Protein AF-A0A9P3N0S1-F1 (afdb_monomer_lite)

Sequence (90 aa):
MKYEWDRIAYCDAAEPWQLGFQDAATPMMQGIIDLHHDIMFFLVIIIIFVLWMLVRVLWHFHTKRNPIPERIVHGTTIEIIWRATVLKHL

Structure (mmCIF, N/CA/C/O backbone):
data_AF-A0A9P3N0S1-F1
#
_entry.id   AF-A0A9P3N0S1-F1
#
loop_
_atom_site.group_PDB
_atom_site.id
_atom_site.type_symbol
_atom_site.label_atom_id
_atom_site.label_alt_id
_atom_site.label_comp_id
_atom_site.label_asym_id
_atom_site.label_entity_id
_atom_site.label_seq_id
_atom_site.pdbx_PDB_ins_code
_atom_site.Cartn_x
_atom_site.Cartn_y
_atom_site.Cartn_z
_atom_site.occupancy
_atom_site.B_iso_or_equiv
_atom_site.auth_seq_id
_atom_site.auth_comp_id
_atom_site.auth_asym_id
_atom_site.auth_atom_id
_atom_site.pdbx_PDB_model_num
ATOM 1 N N . MET A 1 1 ? 25.004 -8.563 -55.429 1.00 46.47 1 MET A N 1
ATOM 2 C CA . MET A 1 1 ? 24.776 -7.372 -54.589 1.00 46.47 1 MET A CA 1
ATOM 3 C C . MET A 1 1 ? 23.300 -7.002 -54.695 1.00 46.47 1 MET A C 1
ATOM 5 O O . MET A 1 1 ? 22.934 -6.173 -55.512 1.00 46.47 1 MET A O 1
ATOM 9 N N . LYS A 1 2 ? 22.434 -7.734 -53.983 1.00 49.91 2 LYS A N 1
ATOM 10 C CA . LYS A 1 2 ? 21.022 -7.367 -53.818 1.00 49.91 2 LYS A CA 1
ATOM 11 C C . LYS A 1 2 ? 20.962 -6.605 -52.505 1.00 49.91 2 LYS A C 1
ATOM 13 O O . LYS A 1 2 ? 21.412 -7.127 -51.492 1.00 49.91 2 LYS A O 1
ATOM 18 N N . TYR A 1 3 ? 20.573 -5.346 -52.583 1.00 50.59 3 TYR A N 1
ATOM 19 C CA . TYR A 1 3 ? 20.708 -4.409 -51.488 1.00 50.59 3 TYR A CA 1
ATOM 20 C C . TYR A 1 3 ? 19.684 -4.710 -50.383 1.00 50.59 3 TYR A C 1
ATOM 22 O O . TYR A 1 3 ? 18.486 -4.729 -50.638 1.00 50.59 3 TYR A O 1
ATOM 30 N N . GLU A 1 4 ? 20.169 -4.976 -49.171 1.00 59.16 4 GLU A N 1
ATOM 31 C CA . GLU A 1 4 ? 19.393 -5.364 -47.983 1.00 59.16 4 GLU A CA 1
ATOM 32 C C . GLU A 1 4 ? 18.755 -4.155 -47.259 1.00 59.16 4 GLU A C 1
ATOM 34 O O . GLU A 1 4 ? 18.841 -4.047 -46.037 1.00 59.16 4 GLU A O 1
ATOM 39 N N . TRP A 1 5 ? 18.152 -3.210 -47.989 1.00 60.62 5 TRP A N 1
ATOM 40 C CA . TRP A 1 5 ? 17.669 -1.944 -47.405 1.00 60.62 5 TRP A CA 1
ATOM 41 C C . TRP A 1 5 ? 16.321 -2.034 -46.663 1.00 60.62 5 TRP A C 1
ATOM 43 O O . TRP A 1 5 ? 15.963 -1.087 -45.971 1.00 60.62 5 TRP A O 1
ATOM 53 N N . ASP A 1 6 ? 15.610 -3.165 -46.720 1.00 58.03 6 ASP A N 1
ATOM 54 C CA . ASP A 1 6 ? 14.237 -3.280 -46.190 1.00 58.03 6 ASP A CA 1
ATOM 55 C C . ASP A 1 6 ? 14.136 -3.952 -44.807 1.00 58.03 6 ASP A C 1
ATOM 57 O O . ASP A 1 6 ? 13.115 -4.548 -44.461 1.00 58.03 6 ASP A O 1
ATOM 61 N N . ARG A 1 7 ? 15.179 -3.879 -43.970 1.00 57.97 7 ARG A N 1
ATOM 62 C CA . ARG A 1 7 ? 15.057 -4.281 -42.558 1.00 57.97 7 ARG A CA 1
ATOM 63 C C . ARG A 1 7 ? 14.556 -3.106 -41.722 1.00 57.97 7 ARG A C 1
ATOM 65 O O . ARG A 1 7 ? 15.334 -2.427 -41.060 1.00 57.97 7 ARG A O 1
ATOM 72 N N . ILE A 1 8 ? 13.243 -2.882 -41.749 1.00 63.69 8 ILE A N 1
ATOM 73 C CA . ILE A 1 8 ? 12.555 -2.056 -40.751 1.00 63.69 8 ILE A CA 1
ATOM 74 C C . ILE A 1 8 ? 12.712 -2.774 -39.405 1.00 63.69 8 ILE A C 1
ATOM 76 O O . ILE A 1 8 ? 12.102 -3.818 -39.178 1.00 63.69 8 ILE A O 1
ATOM 80 N N . ALA A 1 9 ? 13.569 -2.256 -38.527 1.00 61.59 9 ALA A N 1
ATOM 81 C CA . ALA A 1 9 ? 13.566 -2.667 -37.132 1.00 61.59 9 ALA A CA 1
ATOM 82 C C . ALA A 1 9 ? 12.342 -2.020 -36.474 1.00 61.59 9 ALA A C 1
ATOM 84 O O . ALA A 1 9 ? 12.282 -0.798 -36.349 1.00 61.59 9 ALA A O 1
ATOM 85 N N . TYR A 1 10 ? 11.343 -2.824 -36.111 1.00 66.38 10 TYR A N 1
ATOM 86 C CA . TYR A 1 10 ? 10.240 -2.344 -35.286 1.00 66.38 10 TYR A CA 1
ATOM 87 C C . TYR A 1 10 ? 10.812 -2.011 -33.904 1.00 66.38 10 TYR A C 1
ATOM 89 O O . TYR A 1 10 ? 11.317 -2.896 -33.216 1.00 66.38 10 TYR A O 1
ATOM 97 N N . CYS A 1 11 ? 10.815 -0.728 -33.538 1.00 74.88 11 CYS A N 1
ATOM 98 C CA . CYS A 1 11 ? 11.095 -0.325 -32.164 1.00 74.88 11 CYS A CA 1
ATOM 99 C C . CYS A 1 11 ? 9.972 -0.835 -31.261 1.00 74.88 11 CYS A C 1
ATOM 101 O O . CYS A 1 11 ? 8.814 -0.853 -31.684 1.00 74.88 11 CYS A O 1
ATOM 103 N N . ASP A 1 12 ? 10.314 -1.199 -30.027 1.00 82.81 12 ASP A N 1
ATOM 104 C CA . ASP A 1 12 ? 9.300 -1.534 -29.034 1.00 82.81 12 ASP A CA 1
ATOM 105 C C . ASP A 1 12 ? 8.398 -0.315 -28.751 1.00 82.81 12 ASP A C 1
ATOM 107 O O . ASP A 1 12 ? 8.838 0.841 -28.838 1.00 82.81 12 ASP A O 1
ATOM 111 N N . ALA A 1 13 ? 7.119 -0.567 -28.485 1.00 87.75 13 ALA A N 1
ATOM 112 C CA . ALA A 1 13 ? 6.081 0.449 -28.362 1.00 87.75 13 ALA A CA 1
ATOM 113 C C . ALA A 1 13 ? 5.070 0.078 -27.271 1.00 87.75 13 ALA A C 1
ATOM 115 O O . ALA A 1 13 ? 5.008 -1.047 -26.795 1.00 87.75 13 ALA A O 1
ATOM 116 N N . ALA A 1 14 ? 4.291 1.061 -26.818 1.00 88.81 14 ALA A N 1
ATOM 117 C CA . ALA A 1 14 ? 3.297 0.820 -25.779 1.00 88.81 14 ALA A CA 1
ATOM 118 C C . ALA A 1 14 ? 2.123 0.006 -26.337 1.00 88.81 14 ALA A C 1
ATOM 120 O O . ALA A 1 14 ? 1.522 0.393 -27.342 1.00 88.81 14 ALA A O 1
ATOM 121 N N . GLU A 1 15 ? 1.771 -1.072 -25.644 1.00 89.50 15 GLU A N 1
ATOM 122 C CA . GLU A 1 15 ? 0.651 -1.937 -26.008 1.00 89.50 15 GLU A CA 1
ATOM 123 C C . GLU A 1 15 ? -0.642 -1.504 -25.287 1.00 89.50 15 GLU A C 1
ATOM 125 O O . GLU A 1 15 ? -0.601 -1.039 -24.137 1.00 89.50 15 GLU A O 1
ATOM 130 N N . PRO A 1 16 ? -1.826 -1.644 -25.916 1.00 94.06 16 PRO A N 1
ATOM 131 C CA . PRO A 1 16 ? -3.094 -1.348 -25.259 1.00 94.06 16 PRO A CA 1
ATOM 132 C C . PRO A 1 16 ? -3.248 -2.131 -23.944 1.00 94.06 16 PRO A C 1
ATOM 134 O O . PRO A 1 16 ? -3.144 -3.354 -23.930 1.00 94.06 16 PRO A O 1
ATOM 137 N N . TRP A 1 17 ? -3.561 -1.421 -22.852 1.00 94.44 17 TRP A N 1
ATOM 138 C CA . TRP A 1 17 ? -3.754 -1.975 -21.496 1.00 94.44 17 TRP A CA 1
ATOM 139 C C . TRP A 1 17 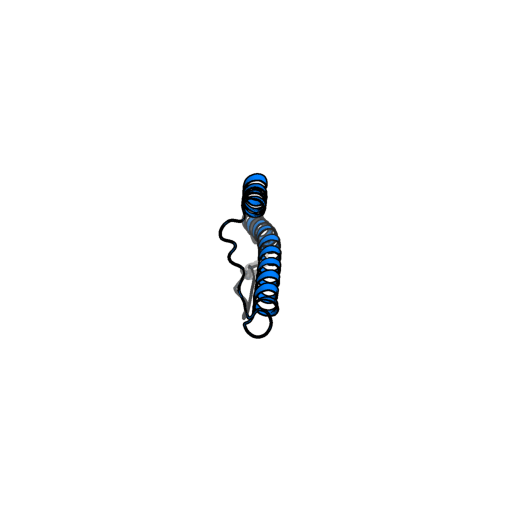? -2.504 -2.561 -20.819 1.00 94.44 17 TRP A C 1
ATOM 141 O O . TRP A 1 17 ? -2.626 -3.336 -19.870 1.00 94.44 17 TRP A O 1
ATOM 151 N N . GLN A 1 18 ? -1.303 -2.176 -21.252 1.00 94.19 18 GLN A N 1
ATOM 152 C CA . GLN A 1 18 ? -0.059 -2.589 -20.602 1.00 94.19 18 GLN A CA 1
ATOM 153 C C . GLN A 1 18 ? 0.035 -2.057 -19.157 1.00 94.19 18 GLN A C 1
ATOM 155 O O . GLN A 1 18 ? -0.147 -0.868 -18.901 1.00 94.19 18 GLN A O 1
ATOM 160 N N . LEU A 1 19 ? 0.326 -2.950 -18.205 1.00 91.50 19 LEU A N 1
ATOM 161 C CA . LEU A 1 19 ? 0.394 -2.650 -16.762 1.00 91.50 19 LEU A CA 1
ATOM 162 C C . LEU A 1 19 ? 1.827 -2.629 -16.199 1.00 91.50 19 LEU A C 1
ATOM 164 O O . LEU A 1 19 ? 2.013 -2.418 -15.003 1.00 91.50 19 LEU A O 1
ATOM 168 N N . GLY A 1 20 ? 2.830 -2.868 -17.043 1.00 93.00 20 GLY A N 1
ATOM 169 C CA . GLY A 1 20 ? 4.239 -2.949 -16.663 1.00 93.00 20 GLY A CA 1
ATOM 170 C C . GLY A 1 20 ? 5.144 -2.222 -17.652 1.00 93.00 20 GLY A C 1
ATOM 171 O O . GLY A 1 20 ? 4.676 -1.482 -18.516 1.00 93.00 20 GLY A O 1
ATOM 172 N N . PHE A 1 21 ? 6.449 -2.441 -17.520 1.00 93.44 21 PHE A N 1
ATOM 173 C CA . PHE A 1 21 ? 7.434 -1.883 -18.442 1.00 93.44 21 PHE A CA 1
ATOM 174 C C . PHE A 1 21 ? 7.404 -2.571 -19.815 1.00 93.44 21 PHE A C 1
ATOM 176 O O . PHE A 1 21 ? 6.879 -3.674 -19.960 1.00 93.44 21 PHE A O 1
ATOM 183 N N . GLN A 1 22 ? 7.960 -1.876 -20.806 1.00 92.38 22 GLN A N 1
ATOM 184 C CA . GLN A 1 22 ? 8.340 -2.418 -22.114 1.00 92.38 22 GLN A CA 1
ATOM 185 C C . GLN A 1 22 ? 9.561 -3.339 -22.005 1.00 92.38 22 GLN A C 1
ATOM 187 O O . GLN A 1 22 ? 10.231 -3.362 -20.962 1.00 92.38 22 GLN A O 1
ATOM 192 N N . ASP A 1 23 ? 9.867 -4.062 -23.083 1.00 90.25 23 ASP A N 1
ATOM 193 C CA . ASP A 1 23 ? 11.022 -4.948 -23.134 1.00 90.25 23 ASP A CA 1
ATOM 194 C C . ASP A 1 23 ? 12.321 -4.139 -23.004 1.00 90.25 23 ASP A C 1
ATOM 196 O O . ASP A 1 23 ? 12.524 -3.076 -23.602 1.00 90.25 23 ASP A O 1
ATOM 200 N N . ALA A 1 24 ? 13.240 -4.638 -22.178 1.00 92.56 24 ALA A N 1
ATOM 201 C CA . ALA A 1 24 ? 14.485 -3.939 -21.909 1.00 92.56 24 ALA A CA 1
ATOM 202 C C . ALA A 1 24 ? 15.410 -3.957 -23.136 1.00 92.56 24 ALA A C 1
ATOM 204 O O . ALA A 1 24 ? 16.089 -4.941 -23.417 1.00 92.56 24 ALA A O 1
ATOM 205 N N . ALA A 1 25 ? 15.527 -2.816 -23.817 1.00 91.31 25 ALA A N 1
ATOM 206 C CA . ALA A 1 25 ? 16.483 -2.641 -24.914 1.00 91.31 25 ALA A CA 1
ATOM 207 C C . ALA A 1 25 ? 17.940 -2.437 -24.441 1.00 91.31 25 ALA A C 1
ATOM 209 O O . ALA A 1 25 ? 18.865 -2.435 -25.254 1.00 91.31 25 ALA A O 1
ATOM 210 N N . THR A 1 26 ? 18.167 -2.219 -23.137 1.00 94.31 26 THR A N 1
ATOM 211 C CA . THR A 1 26 ? 19.498 -1.955 -22.563 1.00 94.31 26 THR A CA 1
ATOM 212 C C . THR A 1 26 ? 19.692 -2.655 -21.212 1.00 94.31 26 THR A C 1
ATOM 214 O O . THR A 1 26 ? 18.723 -2.818 -20.466 1.00 94.31 26 THR A O 1
ATOM 217 N N . PRO A 1 27 ? 20.943 -2.987 -20.823 1.00 95.19 27 PRO A N 1
ATOM 218 C CA . PRO A 1 27 ? 21.233 -3.555 -19.502 1.00 95.19 27 PRO A CA 1
ATOM 219 C C . PRO A 1 27 ? 20.812 -2.650 -18.336 1.00 95.19 27 PRO A C 1
ATOM 221 O O . PRO A 1 27 ? 20.469 -3.133 -17.263 1.00 95.19 27 PRO A O 1
ATOM 224 N N . MET A 1 28 ? 20.813 -1.329 -18.544 1.00 96.88 28 MET A N 1
ATOM 225 C CA . MET A 1 28 ? 20.362 -0.370 -17.534 1.00 96.88 28 MET A CA 1
ATOM 226 C C . MET A 1 28 ? 18.855 -0.479 -17.290 1.00 96.88 28 MET A C 1
ATOM 228 O O . MET A 1 28 ? 18.427 -0.466 -16.139 1.00 96.88 28 MET A O 1
ATOM 232 N N . MET A 1 29 ? 18.060 -0.635 -18.355 1.00 95.56 29 MET A N 1
ATOM 233 C CA . MET A 1 29 ? 16.619 -0.856 -18.224 1.00 95.56 29 MET A CA 1
ATOM 234 C C . MET A 1 29 ? 16.326 -2.180 -17.516 1.00 95.56 29 MET A C 1
ATOM 236 O O . MET A 1 29 ? 15.465 -2.211 -16.642 1.00 95.56 29 MET A O 1
ATOM 240 N N . GLN A 1 30 ? 17.088 -3.240 -17.812 1.00 96.69 30 GLN A N 1
ATOM 241 C CA . GLN A 1 30 ? 16.952 -4.508 -17.091 1.00 96.69 30 GLN A CA 1
ATOM 242 C C . GLN A 1 30 ? 17.171 -4.318 -15.582 1.00 96.69 30 GLN A C 1
ATOM 244 O O . GLN A 1 30 ? 16.336 -4.739 -14.790 1.00 96.69 30 GLN A O 1
ATOM 249 N N . GLY A 1 31 ? 18.218 -3.585 -15.185 1.00 97.56 31 GLY A N 1
ATOM 250 C CA . GLY A 1 31 ? 18.466 -3.282 -13.772 1.00 97.56 31 GLY A CA 1
ATOM 251 C C . GLY A 1 31 ? 17.343 -2.481 -13.096 1.00 97.56 31 GLY A C 1
ATOM 252 O O . GLY A 1 31 ? 17.058 -2.701 -11.921 1.00 97.56 31 GLY A O 1
ATOM 253 N N . ILE A 1 32 ? 16.670 -1.582 -13.823 1.00 97.75 32 ILE A N 1
ATOM 254 C CA . ILE A 1 32 ? 15.498 -0.849 -13.311 1.00 97.75 32 ILE A CA 1
ATOM 255 C C . ILE A 1 32 ? 14.313 -1.795 -13.105 1.00 97.75 32 ILE A C 1
ATOM 257 O O . ILE A 1 32 ? 13.637 -1.713 -12.079 1.00 97.75 32 ILE A O 1
ATOM 261 N N . ILE A 1 33 ? 14.059 -2.686 -14.065 1.00 97.25 33 ILE A N 1
ATOM 262 C CA . ILE A 1 33 ? 12.972 -3.665 -13.985 1.00 97.25 33 ILE A CA 1
ATOM 263 C C . ILE A 1 33 ? 13.203 -4.619 -12.809 1.00 97.25 33 ILE A C 1
ATOM 265 O O . ILE A 1 33 ? 12.266 -4.871 -12.051 1.00 97.25 33 ILE A O 1
ATOM 269 N N . ASP A 1 34 ? 14.428 -5.107 -12.618 1.00 97.38 34 ASP A N 1
ATOM 270 C CA . ASP A 1 34 ? 14.774 -6.006 -11.512 1.00 97.38 34 ASP A CA 1
ATOM 271 C C . ASP A 1 34 ? 14.564 -5.308 -10.156 1.00 97.38 34 ASP A C 1
ATOM 273 O O . ASP A 1 34 ? 13.834 -5.81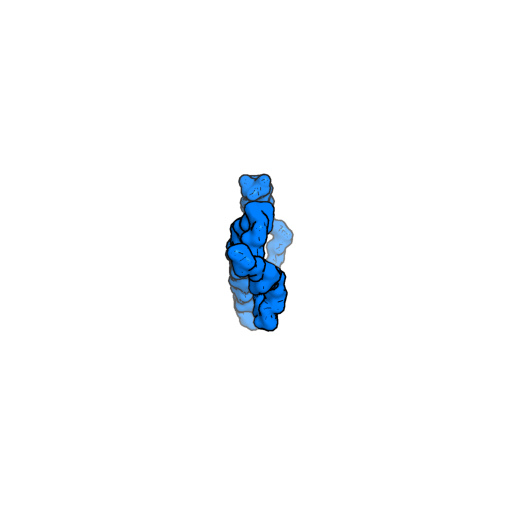0 -9.300 1.00 97.38 34 ASP A O 1
ATOM 277 N N . LEU A 1 35 ? 15.082 -4.081 -10.005 1.00 97.50 35 LEU A N 1
ATOM 278 C CA . LEU A 1 35 ? 14.883 -3.269 -8.800 1.00 97.50 35 LEU A CA 1
ATOM 279 C C . LEU A 1 35 ? 13.397 -3.006 -8.515 1.00 97.50 35 LEU A C 1
ATOM 281 O O . LEU A 1 35 ? 12.956 -3.065 -7.366 1.00 97.50 35 LEU A O 1
ATOM 285 N N . HIS A 1 36 ? 12.619 -2.697 -9.553 1.00 97.31 36 HIS A N 1
ATOM 286 C CA . HIS A 1 36 ? 11.183 -2.488 -9.423 1.00 97.31 36 HIS A CA 1
ATOM 287 C C . HIS A 1 36 ? 10.484 -3.743 -8.894 1.00 97.31 36 HIS A C 1
ATOM 289 O O . HIS A 1 36 ? 9.673 -3.630 -7.977 1.00 97.31 36 HIS A O 1
ATOM 295 N N . HIS A 1 37 ? 10.788 -4.926 -9.434 1.00 96.38 37 HIS A N 1
ATOM 296 C CA . HIS A 1 37 ? 10.167 -6.171 -8.977 1.00 96.38 37 HIS A CA 1
ATOM 297 C C . HIS A 1 37 ? 10.506 -6.482 -7.518 1.00 96.38 37 HIS A C 1
ATOM 299 O O . HIS A 1 37 ? 9.601 -6.829 -6.754 1.00 96.38 37 HIS A O 1
ATOM 305 N N . ASP A 1 38 ? 11.760 -6.276 -7.111 1.00 96.19 38 ASP A N 1
ATOM 306 C CA . ASP A 1 38 ? 12.188 -6.476 -5.725 1.00 96.19 38 ASP A CA 1
ATOM 307 C C . ASP A 1 38 ? 11.436 -5.543 -4.766 1.00 96.19 38 ASP A C 1
ATOM 309 O O . ASP A 1 38 ?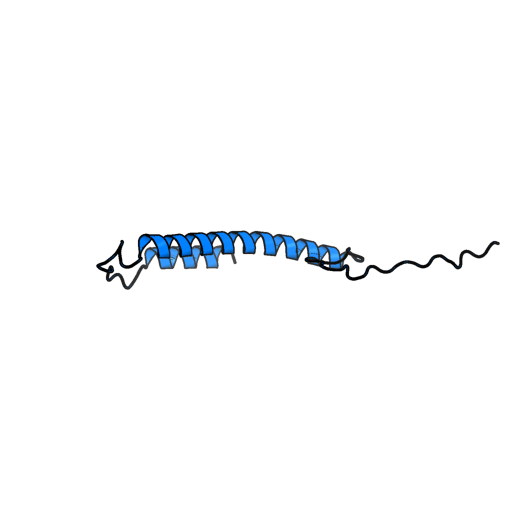 10.846 -5.990 -3.779 1.00 96.19 38 ASP A O 1
ATOM 313 N N . ILE A 1 39 ? 11.378 -4.243 -5.076 1.00 96.69 39 ILE A N 1
ATOM 314 C CA . ILE A 1 39 ? 10.667 -3.262 -4.242 1.00 96.69 39 ILE A CA 1
ATOM 315 C C . ILE A 1 39 ? 9.161 -3.558 -4.211 1.00 96.69 39 ILE A C 1
ATOM 317 O O . ILE A 1 39 ? 8.548 -3.540 -3.139 1.00 96.69 39 ILE A O 1
ATOM 321 N N . MET A 1 40 ? 8.554 -3.856 -5.362 1.00 96.44 40 MET A N 1
ATOM 322 C CA . MET A 1 40 ? 7.121 -4.143 -5.457 1.00 96.44 40 MET A CA 1
ATOM 323 C C . MET A 1 40 ? 6.723 -5.377 -4.654 1.00 96.44 40 MET A C 1
ATOM 325 O O . MET A 1 40 ? 5.669 -5.367 -4.016 1.00 96.44 40 MET A O 1
ATOM 329 N N . PHE A 1 41 ? 7.565 -6.410 -4.621 1.00 95.50 41 PHE A N 1
ATOM 330 C CA . PHE A 1 41 ? 7.330 -7.594 -3.801 1.00 95.50 41 PHE A CA 1
ATOM 331 C C . PHE A 1 41 ? 7.189 -7.237 -2.313 1.00 95.50 41 PHE A C 1
ATOM 333 O O . PHE A 1 41 ? 6.196 -7.606 -1.675 1.00 95.50 41 PHE A O 1
ATOM 340 N N . PHE A 1 42 ? 8.124 -6.452 -1.766 1.00 93.94 42 PHE A N 1
ATOM 341 C CA . PHE A 1 42 ? 8.052 -6.011 -0.370 1.00 93.94 42 PHE A CA 1
ATOM 342 C C . PHE A 1 42 ? 6.850 -5.095 -0.106 1.00 93.94 42 PHE A C 1
ATOM 344 O O . PHE A 1 42 ? 6.172 -5.249 0.914 1.00 93.94 42 PHE A O 1
ATOM 351 N N . LEU A 1 43 ? 6.532 -4.181 -1.029 1.00 96.06 43 LEU A N 1
ATOM 352 C CA . LEU A 1 43 ? 5.378 -3.288 -0.894 1.00 96.06 43 LEU A CA 1
ATOM 353 C C . LEU A 1 43 ? 4.050 -4.052 -0.849 1.00 96.06 43 LEU A C 1
ATOM 355 O O . LEU A 1 43 ? 3.215 -3.768 0.012 1.00 96.06 43 LEU A O 1
ATOM 359 N N . VAL A 1 44 ? 3.857 -5.044 -1.723 1.00 97.12 44 VAL A N 1
ATOM 360 C CA . VAL A 1 44 ? 2.636 -5.866 -1.740 1.00 97.12 44 VAL A CA 1
ATOM 361 C C . VAL A 1 44 ? 2.453 -6.604 -0.412 1.00 97.12 44 VAL A C 1
ATOM 363 O O . VAL A 1 44 ? 1.347 -6.607 0.133 1.00 97.12 44 VAL A O 1
ATOM 366 N N . ILE A 1 45 ? 3.526 -7.161 0.162 1.00 96.50 45 ILE A N 1
ATOM 367 C CA . ILE A 1 45 ? 3.473 -7.828 1.473 1.00 96.50 45 ILE A CA 1
ATOM 368 C C . ILE A 1 45 ? 3.030 -6.854 2.572 1.00 96.50 45 ILE A C 1
ATOM 370 O O . ILE A 1 45 ? 2.134 -7.176 3.359 1.00 96.50 45 ILE A O 1
ATOM 374 N N . ILE A 1 46 ? 3.621 -5.656 2.617 1.00 95.50 46 ILE A N 1
ATOM 375 C CA . ILE A 1 46 ? 3.286 -4.638 3.622 1.00 95.50 46 ILE A CA 1
ATOM 376 C C . ILE A 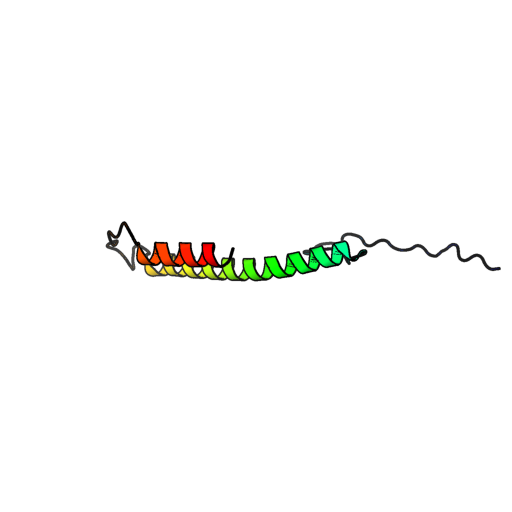1 46 ? 1.824 -4.202 3.479 1.00 95.50 46 ILE A C 1
ATOM 378 O O . ILE A 1 46 ? 1.109 -4.125 4.479 1.00 95.50 46 ILE A O 1
ATOM 382 N N . ILE A 1 47 ? 1.351 -3.967 2.253 1.00 97.69 47 ILE A N 1
ATOM 383 C CA . ILE A 1 47 ? -0.039 -3.567 1.997 1.00 97.69 47 ILE A CA 1
ATOM 384 C C . ILE A 1 47 ? -1.008 -4.650 2.472 1.00 97.69 47 ILE A C 1
ATOM 386 O O . ILE A 1 47 ? -1.958 -4.339 3.189 1.00 97.69 47 ILE A O 1
ATOM 390 N N . ILE A 1 48 ? -0.765 -5.920 2.137 1.00 98.06 48 ILE A N 1
ATOM 391 C CA . ILE A 1 48 ? -1.613 -7.035 2.586 1.00 98.06 48 ILE A CA 1
ATOM 392 C C . ILE A 1 48 ? -1.650 -7.104 4.116 1.00 98.06 48 ILE A C 1
ATOM 394 O O . ILE A 1 48 ? -2.726 -7.250 4.699 1.00 98.06 48 ILE A O 1
ATOM 398 N N . PHE A 1 49 ? -0.500 -6.957 4.775 1.00 95.31 49 PHE A N 1
ATOM 399 C CA . PHE A 1 49 ? -0.414 -6.961 6.233 1.00 95.31 49 PHE A CA 1
ATOM 400 C C . PHE A 1 49 ? -1.214 -5.813 6.869 1.00 95.31 49 PHE A C 1
ATOM 402 O O . PHE A 1 49 ? -2.006 -6.042 7.788 1.00 95.31 49 PHE A O 1
ATOM 409 N N . VAL A 1 50 ? -1.069 -4.590 6.353 1.00 96.88 50 VAL A N 1
ATOM 410 C CA . VAL A 1 50 ? -1.799 -3.413 6.850 1.00 96.88 50 VAL A CA 1
ATOM 411 C C . VAL A 1 50 ? -3.301 -3.554 6.611 1.00 96.88 50 VAL A C 1
ATOM 413 O O . VAL A 1 50 ? -4.090 -3.288 7.519 1.00 96.88 50 VAL A O 1
ATOM 416 N N . LEU A 1 51 ? -3.716 -4.022 5.430 1.00 98.12 51 LEU A N 1
ATOM 417 C CA . LEU A 1 51 ? -5.125 -4.272 5.123 1.00 98.12 51 LEU A CA 1
ATOM 418 C C . LEU A 1 51 ? -5.717 -5.333 6.054 1.00 98.12 51 LEU A C 1
ATOM 420 O O . LEU A 1 51 ? -6.811 -5.142 6.587 1.00 98.12 51 LEU A O 1
ATOM 424 N N . TRP A 1 52 ? -4.984 -6.417 6.310 1.00 97.81 52 TRP A N 1
ATOM 425 C CA . TRP A 1 52 ? -5.395 -7.438 7.268 1.00 97.81 52 TRP A CA 1
ATOM 426 C C . TRP A 1 52 ? -5.568 -6.857 8.678 1.00 97.81 52 TRP A C 1
ATOM 428 O O . TRP A 1 52 ? -6.606 -7.084 9.305 1.00 97.81 52 TRP A O 1
ATOM 438 N N . MET A 1 53 ? -4.611 -6.057 9.167 1.00 96.94 53 MET A N 1
ATOM 439 C CA . MET A 1 53 ? -4.727 -5.390 10.469 1.00 96.94 53 MET A CA 1
ATOM 440 C C . MET A 1 53 ? -5.928 -4.443 10.525 1.00 96.94 53 MET A C 1
ATOM 442 O O . MET A 1 53 ? -6.678 -4.470 11.500 1.00 96.94 53 MET A O 1
ATOM 446 N N . LEU A 1 54 ? -6.152 -3.646 9.479 1.00 97.25 54 LEU A N 1
ATOM 447 C CA . LEU A 1 54 ? -7.272 -2.711 9.413 1.00 97.25 54 LEU A CA 1
ATOM 448 C C . LEU A 1 54 ? -8.615 -3.447 9.478 1.00 97.25 54 LEU A C 1
ATOM 450 O O . LEU A 1 54 ? -9.465 -3.108 10.301 1.00 97.25 54 LEU A O 1
ATOM 454 N N . VAL A 1 55 ? -8.788 -4.504 8.678 1.00 97.94 55 VAL A N 1
ATOM 455 C CA . VAL A 1 55 ? -9.997 -5.342 8.706 1.00 97.94 55 VAL A CA 1
ATOM 456 C C . VAL A 1 55 ? -10.194 -5.964 10.088 1.00 97.94 55 VAL A C 1
ATOM 458 O O . VAL A 1 55 ? -11.308 -5.964 10.615 1.00 97.94 55 VAL A O 1
ATOM 461 N N . ARG A 1 56 ? -9.121 -6.456 10.721 1.00 97.00 56 ARG A N 1
ATOM 462 C CA . ARG A 1 56 ? -9.177 -7.017 12.079 1.00 97.00 56 ARG A CA 1
ATOM 463 C C . ARG A 1 56 ? -9.639 -5.983 13.101 1.00 97.00 56 ARG A C 1
ATOM 465 O O . ARG A 1 56 ? -10.492 -6.324 13.924 1.00 97.00 56 ARG A O 1
ATOM 472 N N . VAL A 1 57 ? -9.121 -4.756 13.032 1.00 95.75 57 VAL A N 1
ATOM 473 C CA . VAL A 1 57 ? -9.503 -3.656 13.928 1.00 95.75 57 VAL A CA 1
ATOM 474 C C . VAL A 1 57 ? -10.977 -3.304 13.741 1.00 95.75 57 VAL A C 1
ATOM 476 O O . VAL A 1 57 ? -11.730 -3.304 14.714 1.00 95.75 57 VAL A O 1
ATOM 479 N N . LEU A 1 58 ? -11.419 -3.102 12.498 1.00 95.75 58 LEU A N 1
ATOM 480 C CA . LEU A 1 58 ? -12.815 -2.779 12.191 1.00 95.75 58 LEU A CA 1
ATOM 481 C C . LEU A 1 58 ? -13.777 -3.879 12.659 1.00 95.75 58 LEU A C 1
ATOM 483 O O . LEU A 1 58 ? -14.828 -3.584 13.221 1.00 95.75 58 LEU A O 1
ATOM 487 N N . TRP A 1 59 ? -13.414 -5.152 12.486 1.00 95.81 59 TRP A N 1
ATOM 488 C CA . TRP A 1 59 ? -14.255 -6.270 12.915 1.00 95.81 59 TRP A CA 1
ATOM 489 C C . TRP A 1 59 ? -14.387 -6.348 14.444 1.00 95.81 59 TRP A C 1
ATOM 491 O O . TRP A 1 59 ? -15.489 -6.543 14.969 1.00 95.81 59 TRP A O 1
ATOM 501 N N . HIS A 1 60 ? -13.272 -6.233 15.172 1.00 93.12 60 HIS A N 1
ATOM 502 C CA . HIS A 1 60 ? -13.246 -6.459 16.622 1.00 93.12 60 HIS A CA 1
ATOM 503 C C . HIS A 1 60 ? -13.751 -5.256 17.418 1.00 93.12 60 HIS A C 1
ATOM 505 O O . HIS A 1 60 ? -14.473 -5.451 18.394 1.00 93.12 60 HIS A O 1
ATOM 511 N N . PHE A 1 61 ? -13.425 -4.037 16.986 1.00 94.06 61 PHE A N 1
ATOM 512 C CA . PHE A 1 61 ? -13.659 -2.817 17.760 1.00 94.06 61 PHE A CA 1
ATOM 513 C C . PHE A 1 61 ? -14.869 -1.997 17.288 1.00 94.06 61 PHE A C 1
ATOM 515 O O . PHE A 1 61 ? -15.016 -0.841 17.678 1.00 94.06 61 PHE A O 1
ATOM 522 N N . HIS A 1 62 ? -15.768 -2.570 16.479 1.00 92.88 62 HIS A N 1
ATOM 523 C CA . HIS A 1 62 ? -17.024 -1.896 16.144 1.00 92.88 62 HIS A CA 1
ATOM 524 C C . HIS A 1 62 ? -17.983 -1.840 17.347 1.00 92.88 62 HIS A C 1
ATOM 526 O O . HIS A 1 62 ? -18.002 -2.732 18.196 1.00 92.88 62 HIS A O 1
ATOM 532 N N . THR A 1 63 ? -18.854 -0.829 17.376 1.00 91.75 63 THR A N 1
ATOM 533 C CA . THR A 1 63 ? -19.687 -0.455 18.535 1.00 91.75 63 THR A CA 1
ATOM 534 C C . THR A 1 63 ? -20.537 -1.584 19.118 1.00 91.75 63 THR A C 1
ATOM 536 O O . THR A 1 63 ? -20.727 -1.632 20.329 1.00 91.75 63 THR A O 1
ATOM 539 N N . LYS A 1 64 ? -21.047 -2.516 18.296 1.00 93.38 64 LYS A N 1
ATOM 540 C CA . LYS A 1 64 ? -21.863 -3.630 18.816 1.00 93.38 64 LYS A CA 1
ATOM 541 C C . LYS A 1 64 ? -21.023 -4.689 19.536 1.00 93.38 64 LYS A C 1
ATOM 543 O O . LYS A 1 64 ? -21.545 -5.362 20.416 1.00 93.38 64 LYS A O 1
ATOM 548 N N . ARG A 1 65 ? -19.752 -4.861 19.157 1.00 92.19 65 ARG A N 1
ATOM 549 C CA . ARG A 1 65 ? -18.849 -5.869 19.736 1.00 92.19 65 ARG A CA 1
ATOM 550 C C . ARG A 1 65 ? -17.947 -5.302 20.827 1.00 92.19 65 ARG A C 1
ATOM 552 O O . ARG A 1 65 ? -17.615 -6.039 21.747 1.00 92.19 65 ARG A O 1
ATOM 559 N N . ASN A 1 66 ? -17.602 -4.017 20.750 1.00 92.06 66 ASN A N 1
ATOM 560 C CA . ASN A 1 66 ? -16.848 -3.317 21.784 1.00 92.06 66 ASN A CA 1
ATOM 561 C C . ASN A 1 66 ? -17.556 -2.017 22.226 1.00 92.06 66 ASN A C 1
ATOM 563 O O . ASN A 1 66 ? -17.173 -0.931 21.790 1.00 92.06 66 ASN A O 1
ATOM 567 N N . PRO A 1 67 ? -18.613 -2.106 23.055 1.00 89.94 67 PRO A N 1
ATOM 568 C CA . PRO A 1 67 ? -19.398 -0.942 23.470 1.00 89.94 67 PRO A CA 1
ATOM 569 C C . PRO A 1 67 ? -18.682 -0.030 24.481 1.00 89.94 67 PRO A C 1
ATOM 571 O O . PRO A 1 67 ? -19.004 1.153 24.556 1.00 89.94 67 PRO A O 1
ATOM 574 N N . ILE A 1 68 ? -17.725 -0.555 25.256 1.00 92.56 68 ILE A N 1
ATOM 575 C CA . ILE A 1 68 ? -16.947 0.214 26.238 1.00 92.56 68 ILE A CA 1
ATOM 576 C C . ILE A 1 68 ? -15.486 0.238 25.767 1.00 92.56 68 ILE A C 1
ATOM 578 O O . ILE A 1 68 ? -14.825 -0.796 25.827 1.00 92.56 68 ILE A O 1
ATOM 582 N N . PRO A 1 69 ? -14.961 1.382 25.292 1.00 90.06 69 PRO A N 1
ATOM 583 C CA . PRO A 1 69 ? -13.593 1.459 24.797 1.00 90.06 69 PRO A CA 1
ATOM 584 C C . PRO A 1 69 ? -12.572 1.419 25.939 1.00 90.06 69 PRO A C 1
ATOM 586 O O . PRO A 1 69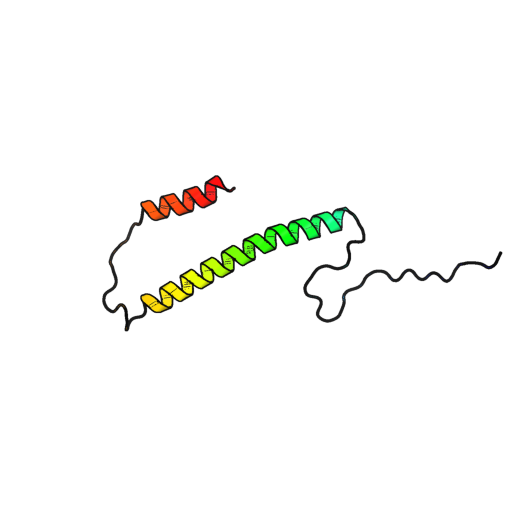 ? -12.765 2.019 27.001 1.00 90.06 69 PRO A O 1
ATOM 589 N N . GLU A 1 70 ? -11.447 0.755 25.690 1.00 91.00 70 GLU A N 1
ATOM 590 C CA . GLU A 1 70 ? -10.294 0.766 26.588 1.00 91.00 70 GLU A CA 1
ATOM 591 C C . GLU A 1 70 ? -9.616 2.148 26.588 1.00 91.00 70 GLU A C 1
ATOM 593 O O . GLU A 1 70 ? -9.551 2.825 25.563 1.00 91.00 70 GLU A O 1
ATOM 598 N N . ARG A 1 71 ? -9.096 2.582 27.744 1.00 90.38 71 ARG A N 1
ATOM 599 C CA . ARG A 1 71 ? -8.467 3.908 27.936 1.00 90.38 71 ARG A CA 1
ATOM 600 C C . ARG A 1 71 ? -6.936 3.841 27.979 1.00 90.38 71 ARG A C 1
ATOM 602 O O . ARG A 1 71 ? -6.305 4.523 28.784 1.00 90.38 71 ARG A O 1
ATOM 609 N N . ILE A 1 72 ? -6.335 2.987 27.155 1.00 89.94 72 ILE A N 1
ATOM 610 C CA . ILE A 1 72 ? -4.875 2.880 27.055 1.00 89.94 72 ILE A CA 1
ATOM 611 C C . ILE A 1 72 ? -4.367 4.017 26.164 1.00 89.94 72 ILE A C 1
ATOM 613 O O . ILE A 1 72 ? -4.800 4.152 25.025 1.00 89.94 72 ILE A O 1
ATOM 617 N N . VAL A 1 73 ? -3.454 4.835 26.691 1.00 88.94 73 VAL A N 1
ATOM 618 C CA . VAL A 1 73 ? -2.913 6.008 25.978 1.00 88.94 73 VAL A CA 1
ATOM 619 C C . VAL A 1 73 ? -1.497 5.759 25.449 1.00 88.94 73 VAL A C 1
ATOM 621 O O . VAL A 1 73 ? -1.128 6.314 24.422 1.00 88.94 73 VAL A O 1
ATOM 624 N N . HIS A 1 74 ? -0.713 4.908 26.119 1.00 91.06 74 HIS A N 1
ATOM 625 C CA . HIS A 1 74 ? 0.683 4.640 25.761 1.00 91.06 74 HIS A CA 1
ATOM 626 C C . HIS A 1 74 ? 0.957 3.139 25.711 1.00 91.06 74 HIS A C 1
ATOM 628 O O . HIS A 1 74 ? 0.543 2.393 26.600 1.00 91.06 74 HIS A O 1
ATOM 634 N N . GLY A 1 75 ? 1.683 2.715 24.677 1.00 87.44 75 GLY A N 1
ATOM 635 C CA . GLY A 1 75 ? 2.007 1.318 24.401 1.00 87.44 75 GLY A CA 1
ATOM 636 C C . GLY A 1 75 ? 3.500 1.129 24.166 1.00 87.44 75 GLY A C 1
ATOM 637 O O . GLY A 1 75 ? 3.894 0.648 23.105 1.00 87.44 75 GLY A O 1
ATOM 638 N N . THR A 1 76 ? 4.331 1.498 25.146 1.00 90.81 76 THR A N 1
ATOM 639 C CA . THR A 1 76 ? 5.800 1.582 25.025 1.00 90.81 76 THR A CA 1
ATOM 640 C C . THR A 1 76 ? 6.448 0.327 24.432 1.00 90.81 76 THR A C 1
ATOM 642 O O . THR A 1 76 ? 7.378 0.428 23.639 1.00 90.81 76 THR A O 1
ATOM 645 N N . THR A 1 77 ? 5.951 -0.868 24.758 1.00 89.00 77 THR A N 1
ATOM 646 C CA . THR A 1 77 ? 6.483 -2.124 24.205 1.00 89.00 77 THR A CA 1
ATOM 647 C C . THR A 1 77 ? 6.276 -2.228 22.696 1.00 89.00 77 THR A C 1
ATOM 649 O O . THR A 1 77 ? 7.216 -2.536 21.968 1.00 89.00 77 THR A O 1
ATOM 652 N N . ILE A 1 78 ? 5.064 -1.945 22.213 1.00 89.31 78 ILE A N 1
ATOM 653 C CA . ILE A 1 78 ? 4.750 -1.997 20.780 1.00 89.31 78 ILE A CA 1
ATOM 654 C C . ILE A 1 78 ? 5.499 -0.869 20.056 1.00 89.31 78 ILE A C 1
ATOM 656 O O . ILE A 1 78 ? 6.055 -1.098 18.983 1.00 89.31 78 ILE A O 1
ATOM 660 N N . GLU A 1 79 ? 5.613 0.301 20.696 1.00 88.75 79 GLU A N 1
ATOM 661 C CA . GLU A 1 79 ? 6.414 1.422 20.200 1.00 88.75 79 GLU A CA 1
ATOM 662 C C . GLU A 1 79 ? 7.874 1.044 19.951 1.00 88.75 79 GLU A C 1
ATOM 664 O O . GLU A 1 79 ? 8.435 1.395 18.916 1.00 88.75 79 GLU A O 1
ATOM 669 N N . ILE A 1 80 ? 8.503 0.330 20.885 1.00 90.00 80 ILE A N 1
ATOM 670 C CA . ILE A 1 80 ? 9.881 -0.142 20.720 1.00 90.00 80 ILE A CA 1
ATOM 671 C C . ILE A 1 80 ? 9.960 -1.157 19.581 1.00 90.00 80 ILE A C 1
ATOM 673 O O . ILE A 1 80 ? 10.871 -1.066 18.765 1.00 90.00 80 ILE A O 1
ATOM 677 N N . ILE A 1 81 ? 9.009 -2.092 19.501 1.00 89.88 81 ILE A N 1
ATOM 678 C CA . ILE A 1 81 ? 9.001 -3.139 18.474 1.00 89.88 81 ILE A CA 1
ATOM 679 C C . ILE A 1 81 ? 8.964 -2.519 17.078 1.00 89.88 81 ILE A C 1
ATOM 681 O O . ILE A 1 81 ? 9.855 -2.802 16.283 1.00 89.88 81 ILE A O 1
ATOM 685 N N . TRP A 1 82 ? 8.011 -1.632 16.772 1.00 87.12 82 TRP A N 1
ATOM 686 C CA . TRP A 1 82 ? 7.948 -1.077 15.416 1.00 87.12 82 TRP A CA 1
ATOM 687 C C . TRP A 1 82 ? 9.126 -0.151 15.112 1.00 87.12 82 TRP A C 1
ATOM 689 O O . TRP A 1 82 ? 9.614 -0.154 13.986 1.00 87.12 82 TRP A O 1
ATOM 699 N N . ARG A 1 83 ? 9.617 0.627 16.092 1.00 85.12 83 ARG A N 1
ATOM 700 C CA . ARG A 1 83 ? 10.787 1.497 15.887 1.00 85.12 83 ARG A CA 1
ATOM 701 C C . ARG A 1 83 ? 12.023 0.656 15.604 1.00 85.12 83 ARG A C 1
ATOM 703 O O . ARG A 1 83 ? 12.756 0.968 14.677 1.00 85.12 83 ARG A O 1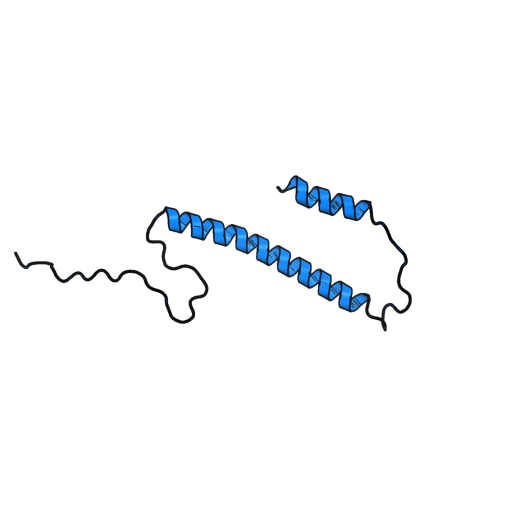
ATOM 710 N N . ALA A 1 84 ? 12.233 -0.415 16.363 1.00 81.50 84 ALA A N 1
ATOM 711 C CA . ALA A 1 84 ? 13.364 -1.311 16.175 1.00 81.50 84 ALA A CA 1
ATOM 712 C C . ALA A 1 84 ? 13.265 -2.079 14.854 1.00 81.50 84 ALA A C 1
ATOM 714 O O . ALA A 1 84 ? 14.253 -2.154 14.135 1.00 81.50 84 ALA A O 1
ATOM 715 N N . THR A 1 85 ? 12.095 -2.617 14.501 1.00 77.81 85 THR A N 1
ATOM 716 C CA . THR A 1 85 ? 11.911 -3.330 13.229 1.00 77.81 85 THR A CA 1
ATOM 717 C C . THR A 1 85 ? 12.137 -2.409 12.031 1.00 77.81 85 THR A C 1
ATOM 719 O O . THR A 1 85 ? 12.792 -2.821 11.082 1.00 77.81 85 THR A O 1
ATOM 722 N N . VAL A 1 86 ? 11.671 -1.157 12.079 1.00 74.62 86 VAL A N 1
ATOM 723 C CA . VAL A 1 86 ? 11.901 -0.187 10.995 1.00 74.62 86 VAL A CA 1
ATOM 724 C C . VAL A 1 86 ? 13.362 0.267 10.947 1.00 74.62 86 VAL A C 1
ATOM 726 O O . VAL A 1 86 ? 13.963 0.256 9.882 1.00 74.62 86 VAL A O 1
ATOM 729 N N . LEU A 1 87 ? 13.962 0.623 12.086 1.00 65.69 87 LEU A N 1
ATOM 730 C CA . LEU A 1 87 ? 15.325 1.166 12.138 1.00 65.69 87 LEU A CA 1
ATOM 731 C C . LEU A 1 87 ? 16.410 0.112 11.869 1.00 65.69 87 LEU A C 1
ATOM 733 O O . LEU A 1 87 ? 17.497 0.460 11.434 1.00 65.69 87 LEU A O 1
ATOM 737 N N . LYS A 1 88 ? 16.152 -1.167 12.164 1.00 55.62 88 LYS A N 1
ATOM 738 C CA . LYS A 1 88 ? 17.146 -2.246 12.027 1.00 55.62 88 LYS A CA 1
ATOM 739 C C . LYS A 1 88 ? 17.212 -2.839 10.614 1.00 55.62 88 LYS A C 1
ATOM 741 O O . LYS A 1 88 ? 18.144 -3.580 10.317 1.00 55.62 88 LYS A O 1
ATOM 746 N N . HIS A 1 89 ? 16.210 -2.568 9.782 1.00 54.28 89 HIS A N 1
ATOM 747 C CA . HIS A 1 89 ? 16.108 -3.084 8.413 1.00 54.28 89 HIS A CA 1
ATOM 748 C C . HIS A 1 89 ? 16.170 -1.977 7.341 1.00 54.28 89 HIS A C 1
ATOM 750 O O . HIS A 1 89 ? 15.975 -2.273 6.164 1.00 54.28 89 HIS A O 1
ATOM 756 N N . LEU A 1 90 ? 16.465 -0.740 7.759 1.00 50.62 90 LEU A N 1
ATOM 757 C CA . LEU A 1 90 ? 17.022 0.346 6.943 1.00 50.62 90 LEU A CA 1
ATOM 758 C C . LEU A 1 90 ? 18.548 0.348 7.100 1.00 50.62 90 LEU A C 1
ATOM 760 O O . LEU A 1 90 ? 19.230 0.644 6.098 1.00 50.62 90 LEU A O 1
#

pLDDT: mean 87.11, std 13.86, range [46.47, 98.12]

Foldseek 3Di:
DPDPPPPPDDDWDDDPPDPDDTDDPDPVVVVVRVVVVVVVVVVVVVVVVVVVVVVVCCVCCDCVNNVDDDPDDDDVVVVCVVVCVVVVVD

Radius of gyration: 25.49 Å; chains: 1; bounding box: 47×14×82 Å

Secondary structure (DSSP, 8-state):
----TT-------PPTT--SPPP-SSHHHHHHHHHHHHHHHHHHHHHHHHHHHHHHHHHHSSTTT-SS-------HHHHHHHHHHHHH--